Protein AF-A0A090RG73-F1 (afdb_monomer_lite)

Structure (mmCIF, N/CA/C/O backbone):
data_AF-A0A090RG73-F1
#
_entry.id   AF-A0A090RG73-F1
#
loop_
_atom_site.group_PDB
_atom_site.id
_atom_site.type_symbol
_atom_site.label_atom_id
_atom_site.label_alt_id
_atom_site.label_comp_id
_atom_site.label_asym_id
_atom_site.label_entity_id
_atom_site.label_seq_id
_atom_site.pdbx_PDB_ins_code
_atom_site.Cartn_x
_atom_site.Cartn_y
_atom_site.Cartn_z
_atom_site.occupancy
_atom_site.B_iso_or_equiv
_atom_site.auth_seq_id
_atom_site.auth_comp_id
_atom_site.auth_asym_id
_atom_site.auth_atom_id
_atom_site.pdbx_PDB_model_num
ATOM 1 N N . MET A 1 1 ? 15.233 -8.049 0.437 1.00 82.62 1 MET A N 1
ATOM 2 C CA . MET A 1 1 ? 14.442 -8.846 -0.526 1.00 82.62 1 MET A CA 1
ATOM 3 C C . MET A 1 1 ? 12.966 -8.531 -0.326 1.00 82.62 1 MET A C 1
ATOM 5 O O . MET A 1 1 ? 12.501 -8.730 0.791 1.00 82.62 1 MET A O 1
ATOM 9 N N . PRO A 1 2 ? 12.245 -8.012 -1.336 1.00 85.75 2 PRO A N 1
ATOM 10 C CA . PRO A 1 2 ? 10.790 -7.859 -1.276 1.00 85.75 2 PRO A CA 1
ATOM 11 C C . PRO A 1 2 ? 10.101 -9.215 -1.055 1.00 85.75 2 PRO A C 1
ATOM 13 O O . PRO A 1 2 ? 10.524 -10.222 -1.624 1.00 85.75 2 PRO A O 1
ATOM 16 N N . HIS A 1 3 ? 9.046 -9.260 -0.240 1.00 92.44 3 HIS A N 1
ATOM 17 C CA . HIS A 1 3 ? 8.255 -10.481 -0.062 1.00 92.44 3 HIS A CA 1
ATOM 18 C C . HIS A 1 3 ? 7.439 -10.760 -1.339 1.00 92.44 3 HIS A C 1
ATOM 20 O O . HIS A 1 3 ? 6.733 -9.874 -1.810 1.00 92.44 3 HIS A O 1
ATOM 26 N N . TYR A 1 4 ? 7.473 -11.985 -1.881 1.00 93.12 4 TYR A N 1
ATOM 27 C CA . TYR A 1 4 ? 6.892 -12.318 -3.199 1.00 93.12 4 TYR A CA 1
ATOM 28 C C . TYR A 1 4 ? 5.408 -11.935 -3.352 1.00 93.12 4 TYR A C 1
ATOM 30 O O . TYR A 1 4 ? 4.983 -11.475 -4.405 1.00 93.12 4 TYR A O 1
ATOM 38 N N . GLY A 1 5 ? 4.619 -12.082 -2.285 1.00 95.38 5 GLY A N 1
ATOM 39 C CA . GLY A 1 5 ? 3.195 -11.734 -2.277 1.00 95.38 5 GLY A CA 1
ATOM 40 C C . GLY A 1 5 ? 2.883 -10.270 -1.958 1.00 95.38 5 GLY A C 1
ATOM 41 O O . GLY A 1 5 ? 1.710 -9.929 -1.865 1.00 95.38 5 GLY A O 1
ATOM 42 N N . MET A 1 6 ? 3.878 -9.405 -1.722 1.00 96.06 6 MET A N 1
ATOM 43 C CA . MET A 1 6 ? 3.603 -8.058 -1.200 1.00 96.06 6 MET A CA 1
ATOM 44 C C . MET A 1 6 ? 2.780 -7.200 -2.160 1.00 96.06 6 MET A C 1
ATOM 46 O O . MET A 1 6 ? 1.972 -6.403 -1.709 1.00 96.06 6 MET A O 1
ATOM 50 N N . LYS A 1 7 ? 2.946 -7.388 -3.474 1.00 97.19 7 LYS A N 1
ATOM 51 C CA . LYS A 1 7 ? 2.311 -6.548 -4.499 1.00 97.19 7 LYS A CA 1
ATOM 52 C C . LYS A 1 7 ? 0.797 -6.723 -4.632 1.00 97.19 7 LYS A C 1
ATOM 54 O O . LYS A 1 7 ? 0.180 -5.956 -5.356 1.00 97.19 7 LYS A O 1
ATOM 59 N N . VAL A 1 8 ? 0.218 -7.722 -3.967 1.00 97.44 8 VAL A N 1
ATOM 60 C CA . VAL A 1 8 ? -1.208 -8.080 -4.078 1.00 97.44 8 VAL A CA 1
ATOM 61 C C . VAL A 1 8 ? -1.903 -8.176 -2.718 1.00 97.44 8 VAL A C 1
ATOM 63 O O . VAL A 1 8 ? -3.015 -8.680 -2.636 1.00 97.44 8 VAL A O 1
ATOM 66 N N . ARG A 1 9 ? -1.233 -7.762 -1.634 1.00 98.06 9 ARG A N 1
ATOM 67 C CA . ARG A 1 9 ? -1.741 -7.887 -0.260 1.00 98.06 9 ARG A CA 1
ATOM 68 C C . ARG A 1 9 ? -1.982 -6.511 0.333 1.00 98.06 9 ARG A C 1
ATOM 70 O O . ARG A 1 9 ? -1.034 -5.799 0.670 1.00 98.06 9 ARG A O 1
ATOM 77 N N . GLU A 1 10 ? -3.244 -6.162 0.513 1.00 97.94 10 GLU A N 1
ATOM 78 C CA . GLU A 1 10 ? -3.679 -4.882 1.066 1.00 97.94 10 GLU A CA 1
ATOM 79 C C . GLU A 1 10 ? -3.111 -4.626 2.469 1.00 97.94 10 GLU A C 1
ATOM 81 O O . GLU A 1 10 ? -2.604 -3.539 2.739 1.00 97.94 10 GLU A O 1
ATOM 86 N N . PHE A 1 11 ? -3.061 -5.650 3.327 1.00 97.38 11 PHE A N 1
ATOM 87 C CA . PHE A 1 11 ? -2.503 -5.552 4.681 1.00 97.38 11 PHE A CA 1
ATOM 88 C C . PHE A 1 11 ? -0.977 -5.354 4.718 1.00 97.38 11 PHE A C 1
ATOM 90 O O . PHE A 1 11 ? -0.403 -5.190 5.791 1.00 97.38 11 PHE A O 1
ATOM 97 N N . VAL A 1 12 ? -0.305 -5.383 3.562 1.00 97.38 12 VAL A N 1
ATOM 98 C CA . VAL A 1 12 ? 1.104 -4.99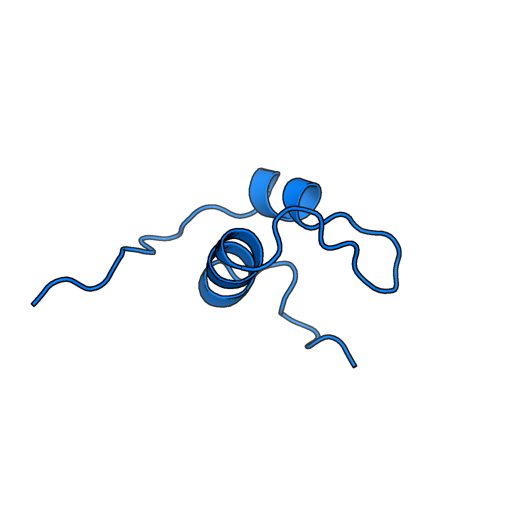4 3.416 1.00 97.38 12 VAL A CA 1
ATOM 99 C C . VAL A 1 12 ? 1.209 -3.620 2.758 1.00 97.38 12 VAL A C 1
ATOM 101 O O . VAL A 1 12 ? 1.938 -2.762 3.247 1.00 97.38 12 VAL A O 1
ATOM 104 N N . LEU A 1 13 ? 0.485 -3.399 1.659 1.00 97.94 13 LEU A N 1
ATOM 105 C CA . LEU A 1 13 ? 0.620 -2.184 0.854 1.00 97.94 13 LEU A CA 1
ATOM 106 C C . LEU A 1 13 ? 0.079 -0.934 1.553 1.00 97.94 13 LEU A C 1
ATOM 108 O O . LEU A 1 13 ? 0.748 0.096 1.519 1.00 97.94 13 LEU A O 1
ATOM 112 N N . TYR A 1 14 ? -1.091 -1.012 2.194 1.00 98.25 14 TYR A N 1
ATOM 113 C CA . TYR A 1 14 ? -1.689 0.157 2.847 1.00 98.25 14 TYR A CA 1
ATOM 114 C C . TYR A 1 14 ? -0.856 0.640 4.046 1.00 98.25 14 TYR A C 1
ATOM 116 O O . TYR A 1 14 ? -0.521 1.823 4.059 1.00 98.25 14 TYR A O 1
ATOM 124 N N . PRO A 1 15 ? -0.402 -0.227 4.977 1.00 97.69 15 PRO A N 1
ATOM 125 C CA . PRO A 1 15 ? 0.504 0.210 6.043 1.00 97.69 15 PRO A CA 1
ATOM 126 C C . PRO A 1 15 ? 1.837 0.771 5.527 1.00 97.69 15 PRO A C 1
ATOM 128 O O . PRO A 1 15 ? 2.357 1.732 6.085 1.00 97.69 15 PRO A O 1
ATOM 131 N N . LEU A 1 16 ? 2.395 0.213 4.442 1.00 97.69 16 LEU A N 1
ATOM 132 C CA . LEU A 1 16 ? 3.604 0.773 3.824 1.00 97.69 16 LEU A CA 1
ATOM 133 C C . LEU A 1 16 ? 3.367 2.183 3.273 1.00 97.69 16 LEU A C 1
ATOM 135 O O . LEU A 1 16 ? 4.240 3.037 3.403 1.00 97.69 16 LEU A O 1
ATOM 139 N N . ALA A 1 17 ? 2.199 2.435 2.684 1.00 98.06 17 ALA A N 1
ATOM 140 C CA . ALA A 1 17 ? 1.859 3.731 2.104 1.00 98.06 17 ALA A CA 1
ATOM 141 C C . ALA A 1 17 ? 1.682 4.821 3.166 1.00 98.06 17 ALA A C 1
ATOM 143 O O . ALA A 1 17 ? 1.994 5.980 2.907 1.00 98.06 17 ALA A O 1
ATOM 144 N N . GLU A 1 18 ? 1.228 4.447 4.364 1.00 97.69 18 GLU A N 1
ATOM 145 C CA . GLU A 1 18 ? 1.097 5.362 5.502 1.00 97.69 18 GLU A CA 1
ATOM 146 C C . GLU A 1 18 ? 2.457 5.873 6.002 1.00 97.69 18 GLU A C 1
ATOM 148 O O . GLU A 1 18 ? 2.563 7.030 6.404 1.00 97.69 18 GLU A O 1
ATOM 153 N N . ILE A 1 19 ? 3.505 5.041 5.948 1.00 98.25 19 ILE A N 1
ATOM 154 C CA . ILE A 1 19 ? 4.844 5.396 6.453 1.00 98.25 19 ILE A CA 1
ATOM 155 C C . ILE A 1 19 ? 5.838 5.809 5.356 1.00 98.25 19 ILE A C 1
ATOM 157 O O . ILE A 1 19 ? 6.852 6.436 5.659 1.00 98.25 19 ILE A O 1
ATOM 161 N N . ALA A 1 20 ? 5.582 5.447 4.096 1.00 98.19 20 ALA A N 1
ATOM 162 C CA . ALA A 1 20 ? 6.463 5.707 2.957 1.00 98.19 20 ALA A CA 1
ATOM 163 C C . ALA A 1 20 ? 5.663 5.861 1.639 1.00 98.19 20 ALA A C 1
ATOM 165 O O . ALA A 1 20 ? 5.758 5.009 0.750 1.00 98.19 20 ALA A O 1
ATOM 166 N N . PRO A 1 21 ? 4.885 6.948 1.470 1.00 97.62 21 PRO A N 1
ATOM 167 C CA . PRO A 1 21 ? 3.973 7.12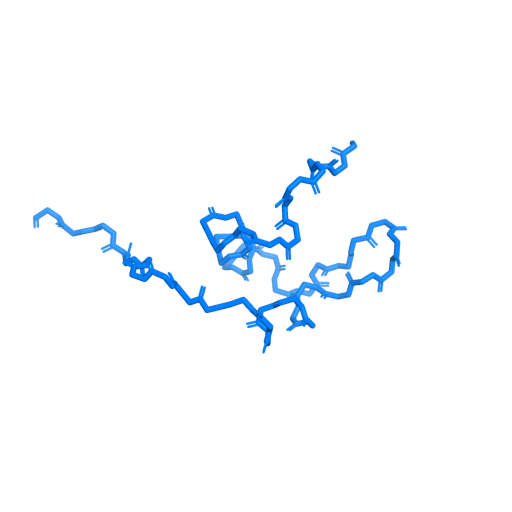4 0.329 1.00 97.62 21 PRO A CA 1
ATOM 168 C C . PRO A 1 21 ? 4.678 7.220 -1.035 1.00 97.62 21 PRO A C 1
ATOM 170 O O . PRO A 1 21 ? 4.099 6.879 -2.065 1.00 97.62 21 PRO A O 1
ATOM 173 N N . GLU A 1 22 ? 5.940 7.653 -1.055 1.00 98.19 22 GLU A N 1
ATOM 174 C CA . GLU A 1 22 ? 6.754 7.791 -2.271 1.00 98.19 22 GLU A CA 1
ATOM 175 C C . GLU A 1 22 ? 7.631 6.556 -2.548 1.00 98.19 22 GLU A C 1
ATOM 177 O O . GLU A 1 22 ? 8.522 6.596 -3.397 1.00 98.19 22 GLU A O 1
ATOM 182 N N . LEU A 1 23 ? 7.408 5.443 -1.834 1.00 97.56 23 LEU A N 1
ATOM 183 C CA . LEU A 1 23 ? 8.209 4.232 -1.986 1.00 97.56 23 LEU A CA 1
ATOM 184 C C . LEU A 1 23 ? 8.144 3.692 -3.422 1.00 97.56 23 LEU A C 1
ATOM 186 O O . LEU A 1 23 ? 7.080 3.350 -3.946 1.00 97.56 23 LEU A O 1
ATOM 190 N N . VAL A 1 24 ? 9.322 3.526 -4.016 1.00 97.62 24 VAL A N 1
ATOM 191 C CA . VAL A 1 24 ? 9.529 2.799 -5.268 1.00 97.62 24 VAL A CA 1
ATOM 192 C C . VAL A 1 24 ? 10.207 1.471 -4.945 1.00 97.62 24 VAL A C 1
ATOM 194 O O . VAL A 1 24 ? 11.237 1.429 -4.270 1.00 97.62 24 VAL A O 1
ATOM 197 N N . LEU A 1 25 ? 9.610 0.367 -5.396 1.00 95.69 25 LEU A N 1
ATOM 198 C CA . LEU A 1 25 ? 10.154 -0.975 -5.195 1.00 95.69 25 LEU A CA 1
ATOM 199 C C . LEU A 1 25 ? 11.420 -1.194 -6.048 1.00 95.69 25 LEU A C 1
ATOM 201 O O . LEU A 1 25 ? 11.624 -0.486 -7.033 1.00 95.69 25 LEU A O 1
ATOM 205 N N . PRO A 1 26 ? 12.261 -2.203 -5.738 1.00 95.56 26 PRO A N 1
ATOM 206 C CA . PRO A 1 26 ? 13.498 -2.459 -6.487 1.00 95.56 26 PRO A CA 1
ATOM 207 C C . PRO A 1 26 ? 13.318 -2.751 -7.984 1.00 95.56 26 PRO A C 1
ATOM 209 O O . PRO A 1 26 ? 14.276 -2.646 -8.737 1.00 95.56 26 PRO A O 1
ATOM 212 N N . ASP A 1 27 ? 12.111 -3.116 -8.418 1.00 95.81 27 ASP A N 1
ATOM 213 C CA . ASP A 1 27 ? 11.759 -3.288 -9.834 1.00 95.81 27 ASP A CA 1
ATOM 214 C C . ASP A 1 27 ? 11.107 -2.042 -10.453 1.00 95.81 27 ASP A C 1
ATOM 216 O O . ASP A 1 27 ? 10.417 -2.132 -11.465 1.00 95.81 27 ASP A O 1
ATOM 220 N N . HIS A 1 28 ? 11.319 -0.881 -9.832 1.00 97.00 28 HIS A N 1
ATOM 221 C CA . HIS A 1 28 ? 10.822 0.431 -10.246 1.00 97.00 28 HIS A CA 1
ATOM 222 C C . HIS A 1 28 ? 9.300 0.609 -10.186 1.00 97.00 28 HIS A C 1
ATOM 224 O O . HIS A 1 28 ? 8.784 1.647 -10.598 1.00 97.00 28 HIS A O 1
ATOM 230 N N . THR A 1 29 ? 8.564 -0.350 -9.617 1.00 97.44 29 THR A N 1
ATOM 231 C CA . THR A 1 29 ? 7.126 -0.180 -9.383 1.00 97.44 29 THR A CA 1
ATOM 232 C C . THR A 1 29 ? 6.898 0.814 -8.244 1.00 97.44 29 THR A C 1
ATOM 234 O O . THR A 1 29 ? 7.332 0.569 -7.118 1.00 97.44 29 THR A O 1
ATOM 237 N N . ALA A 1 30 ? 6.181 1.907 -8.504 1.00 98.19 30 ALA A N 1
ATOM 238 C CA . ALA A 1 30 ? 5.739 2.82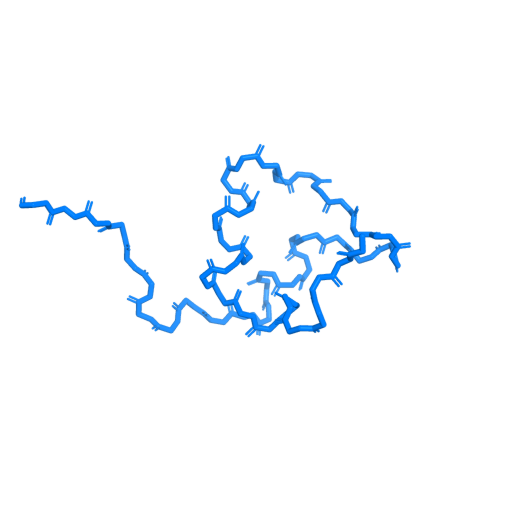0 -7.454 1.00 98.19 30 ALA A CA 1
ATOM 239 C C . ALA A 1 30 ? 4.640 2.172 -6.596 1.00 98.19 30 ALA A C 1
ATOM 241 O O . ALA A 1 30 ? 3.719 1.542 -7.126 1.00 98.19 30 ALA A O 1
ATOM 242 N N . LEU A 1 31 ? 4.697 2.365 -5.276 1.00 97.69 31 LEU A N 1
ATOM 243 C CA . LEU A 1 31 ? 3.694 1.840 -4.344 1.00 97.69 31 LEU A CA 1
ATOM 244 C C . LEU A 1 31 ? 2.273 2.307 -4.702 1.00 97.69 31 LEU A C 1
ATOM 246 O O . LEU A 1 31 ? 1.338 1.507 -4.707 1.00 97.69 31 LEU A O 1
ATOM 250 N N . GLN A 1 32 ? 2.134 3.566 -5.117 1.00 98.19 32 GLN A N 1
ATOM 251 C CA . GLN A 1 32 ? 0.859 4.148 -5.544 1.00 98.19 32 GLN A CA 1
ATOM 252 C C . GLN A 1 32 ? 0.229 3.415 -6.741 1.00 98.19 32 GLN A C 1
ATOM 254 O O . GLN A 1 32 ? -0.992 3.292 -6.815 1.00 98.19 32 GLN A O 1
ATOM 259 N N . THR A 1 33 ? 1.041 2.872 -7.656 1.00 98.19 33 THR A N 1
ATOM 260 C CA . THR A 1 33 ? 0.548 2.078 -8.795 1.00 98.19 33 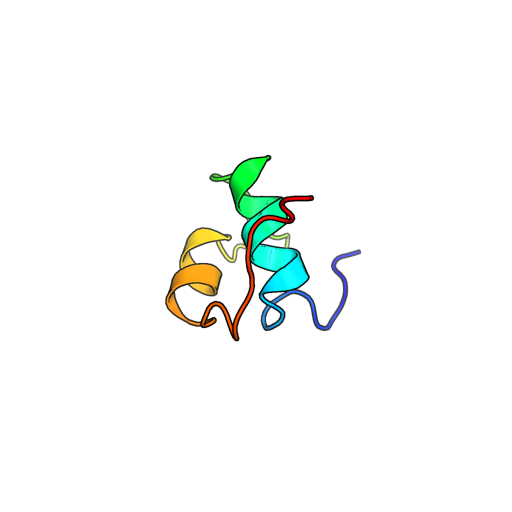THR A CA 1
ATOM 261 C C . THR A 1 33 ? -0.088 0.765 -8.340 1.00 98.19 33 THR A C 1
ATOM 263 O O . THR A 1 33 ? -1.035 0.299 -8.972 1.00 98.19 33 THR A O 1
ATOM 266 N N . LEU A 1 34 ? 0.409 0.176 -7.248 1.00 97.94 34 LEU A N 1
ATOM 267 C CA . LEU A 1 34 ? -0.141 -1.052 -6.672 1.00 97.94 34 LEU A CA 1
ATOM 268 C C . LEU A 1 34 ? -1.434 -0.776 -5.898 1.00 97.94 34 LEU A C 1
ATOM 270 O O . LEU A 1 34 ? -2.401 -1.512 -6.059 1.00 97.94 34 LEU A O 1
ATOM 274 N N . LEU A 1 35 ? -1.488 0.309 -5.119 1.00 97.88 35 LEU A N 1
ATOM 275 C CA . LEU A 1 35 ? -2.698 0.698 -4.377 1.00 97.88 35 LEU A CA 1
ATOM 276 C C . LEU A 1 35 ? -3.895 0.997 -5.286 1.00 97.88 35 LEU A C 1
ATOM 278 O O . LEU A 1 35 ? -5.032 0.816 -4.870 1.00 97.88 35 LEU A O 1
ATOM 282 N N . ALA A 1 36 ? -3.655 1.433 -6.525 1.00 97.88 36 ALA A N 1
ATOM 283 C CA . ALA A 1 36 ? -4.714 1.631 -7.513 1.00 97.88 36 ALA A CA 1
ATOM 284 C C . ALA A 1 36 ? -5.337 0.314 -8.025 1.00 97.88 36 ALA A C 1
ATOM 286 O O . ALA A 1 36 ? -6.373 0.353 -8.682 1.00 97.88 36 ALA A O 1
ATOM 287 N N . GLN A 1 37 ? -4.699 -0.833 -7.767 1.00 97.75 37 GLN A N 1
ATOM 288 C CA . GLN A 1 37 ? -5.091 -2.153 -8.281 1.00 97.75 37 GLN A CA 1
ATOM 289 C C . GLN A 1 37 ? -5.500 -3.137 -7.180 1.00 97.75 37 GLN A C 1
ATOM 291 O O . GLN A 1 37 ? -5.972 -4.231 -7.483 1.00 97.75 37 GLN A O 1
ATOM 296 N N . VAL A 1 38 ? -5.280 -2.785 -5.913 1.00 97.75 38 VAL A N 1
ATOM 297 C CA . VAL A 1 38 ? -5.524 -3.662 -4.768 1.00 97.75 38 VAL A CA 1
ATOM 298 C C . VAL A 1 38 ? -6.604 -3.035 -3.903 1.00 97.75 38 VAL A C 1
ATOM 300 O O . VAL A 1 38 ? -6.373 -2.015 -3.258 1.00 97.75 38 VAL A O 1
ATOM 303 N N . ASP A 1 39 ? -7.776 -3.665 -3.884 1.00 97.50 39 ASP A N 1
ATOM 304 C CA . ASP A 1 39 ? -8.875 -3.266 -3.012 1.00 97.50 39 ASP A CA 1
ATOM 305 C C . ASP A 1 39 ? -8.494 -3.407 -1.537 1.00 97.50 39 ASP A C 1
ATOM 307 O O . ASP A 1 39 ? -7.675 -4.238 -1.145 1.00 97.50 39 ASP A O 1
ATOM 311 N N . ARG A 1 40 ? -9.157 -2.630 -0.677 1.00 97.00 40 ARG A N 1
ATOM 312 C CA . ARG A 1 40 ? -8.946 -2.718 0.772 1.00 97.00 40 ARG A CA 1
ATOM 313 C C . ARG A 1 40 ? -9.388 -4.044 1.379 1.00 97.00 40 ARG A C 1
ATOM 315 O O . ARG A 1 40 ? -9.019 -4.281 2.513 1.00 97.00 40 ARG A O 1
ATOM 322 N N . ASN A 1 41 ? -10.192 -4.870 0.708 1.00 97.69 41 ASN A N 1
ATOM 323 C CA . ASN A 1 41 ? -10.629 -6.188 1.204 1.00 97.69 41 ASN A CA 1
ATOM 324 C C . ASN A 1 41 ? -11.100 -6.205 2.680 1.00 97.69 41 ASN A C 1
ATOM 326 O O . ASN A 1 41 ? -10.851 -7.154 3.416 1.00 97.69 41 ASN A O 1
ATOM 330 N N . GLY A 1 42 ? -11.773 -5.140 3.134 1.00 96.94 42 GLY A N 1
ATOM 331 C CA . GLY A 1 42 ? -12.227 -5.004 4.526 1.00 96.94 42 GLY A CA 1
ATOM 332 C C . GLY A 1 42 ? -11.161 -4.540 5.529 1.00 96.94 42 GLY A C 1
ATOM 333 O O . GLY A 1 42 ? -11.448 -4.481 6.722 1.00 96.94 42 GLY A O 1
ATOM 334 N N . LEU A 1 43 ? -9.960 -4.173 5.071 1.0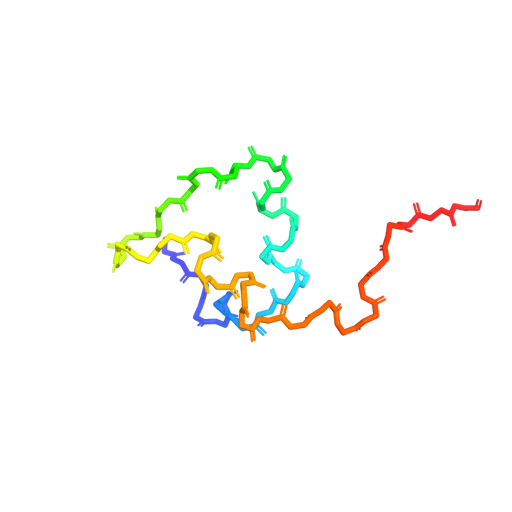0 97.25 43 LEU A N 1
ATOM 335 C CA . LEU A 1 43 ? -8.909 -3.562 5.878 1.00 97.25 43 LEU A CA 1
ATOM 336 C C . LEU A 1 43 ? -9.442 -2.303 6.563 1.00 97.25 43 LEU A C 1
ATOM 338 O O . LEU A 1 43 ? -9.857 -1.335 5.917 1.00 97.25 43 LEU A O 1
ATOM 342 N N . ALA A 1 44 ? -9.388 -2.332 7.887 1.00 96.50 44 ALA A N 1
ATOM 343 C CA . ALA A 1 44 ? -9.851 -1.274 8.758 1.00 96.50 44 ALA A CA 1
ATOM 344 C C . ALA A 1 44 ? -8.762 -0.928 9.771 1.00 96.50 44 ALA A C 1
ATOM 346 O O . ALA A 1 44 ? -7.949 -1.771 10.154 1.00 96.50 44 ALA A O 1
ATOM 347 N N . ILE A 1 45 ? -8.775 0.323 10.220 1.00 95.31 45 ILE A N 1
ATOM 348 C CA . ILE A 1 45 ? -8.001 0.721 11.389 1.00 95.31 45 ILE A CA 1
ATOM 349 C C . ILE A 1 45 ? -8.602 0.013 12.598 1.00 95.31 45 ILE A C 1
ATOM 351 O O . ILE A 1 45 ? -9.818 0.002 12.785 1.00 95.31 45 ILE A O 1
ATOM 355 N N . TRP A 1 46 ? -7.744 -0.592 13.408 1.00 94.50 46 TRP A N 1
ATOM 356 C CA . TRP A 1 46 ? -8.174 -1.209 14.648 1.00 94.50 46 TRP A CA 1
ATOM 357 C C . TRP A 1 46 ? -8.603 -0.129 15.646 1.00 94.50 46 TRP A C 1
ATOM 359 O O . TRP A 1 46 ? -7.839 0.788 15.948 1.00 94.50 46 TRP A O 1
ATOM 369 N N . SER A 1 47 ? -9.821 -0.253 16.162 1.00 90.38 47 SER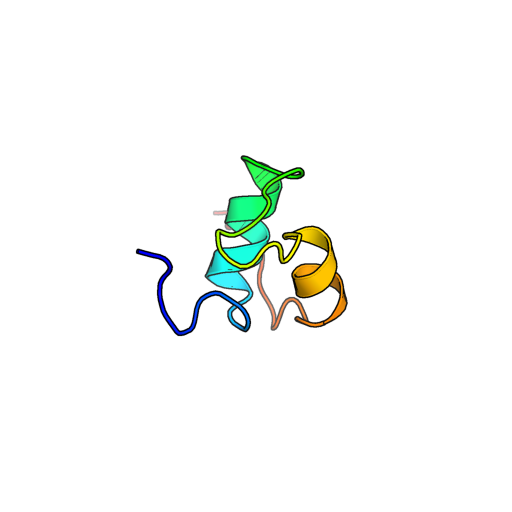 A N 1
ATOM 370 C CA . SER A 1 47 ? -10.363 0.562 17.249 1.00 90.38 47 SER A CA 1
ATOM 371 C C . SER A 1 47 ? -10.896 -0.374 18.334 1.00 90.38 47 SER A C 1
ATOM 373 O O . SER A 1 47 ? -11.692 -1.258 18.011 1.00 90.38 47 SER A O 1
ATOM 375 N N . GLN A 1 48 ? -10.437 -0.206 19.580 1.00 66.56 48 GLN A N 1
ATOM 376 C CA . GLN A 1 48 ? -10.986 -0.910 20.752 1.00 66.56 48 GLN A CA 1
ATOM 377 C C . GLN A 1 48 ? -12.350 -0.376 21.156 1.00 66.56 48 GLN A C 1
ATOM 379 O O . GLN A 1 48 ? -12.553 0.852 21.026 1.00 66.56 48 GLN A O 1
#

InterPro domains:
  IPR035907 7,8-Dihydro-6-hydroxymethylpterin-pyrophosphokinase HPPK superfamily [G3DSA:3.30.70.560] (1-46)
  IPR035907 7,8-Dihydro-6-hydroxymethylpterin-pyrophosphokinase HPPK superfamily [SSF55083] (1-46)

pLDDT: mean 95.79, std 5.22, range [66.56, 98.25]

Sequence (48 aa):
MPHYGMKVREFVLYPLAEIAPELVLPDHTALQTLLAQVDRNGLAIWSQ

Foldseek 3Di:
DDDPCQLADLVNLVVCCVVPVQDQDPVRRGSVNSVVVHDNPPPDDDDD

Secondary structure (DSSP, 8-state):
---TTGGG-HHHHHHHHHH-TT-B-TTS-BHHHHHTTS--TT------

Organism: NCBI:txid754436

Radius of gyration: 11.03 Å; chains: 1; bounding box: 27×20×31 Å